Protein AF-A0A087TFI2-F1 (afdb_monomer_lite)

Organism: Stegodyphus mimosarum (NCBI:txid407821)

Radius of gyration: 18.33 Å; chains: 1; bounding box: 44×26×56 Å

Foldseek 3Di:
DVVVLVVLVVVLVVLLVVLVVLLVQLVVQLPDPDDRDLVSLVVSLVVNVVSVVVSVVSVVVSCVVPPDPDPVVVVVVVVVVVSVVSSVVSNVVSVVVSVVVVCVVPVPPVPDD

Sequence (113 aa):
MEDLIAKLKLKRKVFRIAVSKILKKIETELNKDISINVNVLAENLDQLNEKSKVLKDLHTQIERDVKLETKEFELEITMVLEYDEKIQLWQFRGKKKLKELNKLENPDNENRN

pLDDT: mean 87.65, std 12.56, range [45.81, 98.0]

Secondary structure (DSSP, 8-state):
-HHHHHHHHHHHHHHHHHHHHHHHHHHHHHT-SS---HHHHHHHHHHHHHHHHHHHHHHHHHHHH----SHHHHHHHHHHHHHHHHHHHHHHHHHHHHHHHHHHH-GGGGS--

Structure (mmCIF, N/CA/C/O backbone):
data_AF-A0A087TFI2-F1
#
_entry.id   AF-A0A087TFI2-F1
#
loop_
_atom_site.group_PDB
_atom_site.id
_atom_site.type_symbol
_atom_site.label_atom_id
_atom_site.label_alt_id
_atom_site.label_comp_id
_atom_site.label_asym_id
_atom_site.label_entity_id
_atom_site.label_seq_id
_atom_site.pdbx_PDB_ins_code
_atom_site.Cartn_x
_atom_site.Cartn_y
_atom_site.Cartn_z
_atom_site.occupancy
_atom_site.B_iso_or_equiv
_atom_site.auth_seq_id
_atom_site.auth_comp_id
_atom_site.auth_asym_id
_atom_site.auth_atom_id
_atom_site.pdbx_PDB_model_num
ATOM 1 N N . MET A 1 1 ? -23.161 -0.036 16.872 1.00 61.19 1 MET A N 1
ATOM 2 C CA . MET A 1 1 ? -22.168 0.983 16.461 1.00 61.19 1 MET A CA 1
ATOM 3 C C . MET A 1 1 ? -20.746 0.472 16.693 1.00 61.19 1 MET A C 1
ATOM 5 O O . MET A 1 1 ? -19.974 0.449 15.746 1.00 61.19 1 MET A O 1
ATOM 9 N N . GLU A 1 2 ? -20.436 -0.056 17.881 1.00 69.38 2 GLU A N 1
ATOM 10 C CA . GLU A 1 2 ? -19.120 -0.648 18.204 1.00 69.38 2 GLU A CA 1
ATOM 11 C C . GLU A 1 2 ? -18.703 -1.818 17.292 1.00 69.38 2 GLU A C 1
ATOM 13 O O . GLU A 1 2 ? -17.574 -1.839 16.808 1.00 69.38 2 GLU A O 1
ATOM 18 N N . ASP A 1 3 ? -19.621 -2.737 16.961 1.00 83.38 3 ASP A N 1
ATOM 19 C CA . ASP A 1 3 ? -19.342 -3.871 16.055 1.00 83.38 3 ASP A CA 1
ATOM 20 C C . ASP A 1 3 ? -18.955 -3.421 14.627 1.00 83.38 3 ASP A C 1
ATOM 22 O O . ASP A 1 3 ? -18.088 -4.010 13.979 1.00 83.38 3 ASP A O 1
ATOM 26 N N . LEU A 1 4 ? -19.532 -2.316 14.140 1.00 85.88 4 LEU A N 1
ATOM 27 C CA . LEU A 1 4 ? -19.184 -1.752 12.832 1.00 85.88 4 LEU A CA 1
ATOM 28 C C . LEU A 1 4 ? -17.784 -1.127 12.851 1.00 85.88 4 LEU A C 1
ATOM 30 O O . LEU A 1 4 ? -16.982 -1.391 11.956 1.00 85.88 4 LEU A O 1
ATOM 34 N N . ILE A 1 5 ? -17.466 -0.351 13.890 1.00 85.06 5 ILE A N 1
ATOM 35 C CA . ILE A 1 5 ? -16.144 0.269 14.061 1.00 85.06 5 ILE A CA 1
ATOM 36 C C . ILE A 1 5 ? -15.063 -0.813 14.181 1.00 85.06 5 ILE A C 1
ATOM 38 O O . ILE A 1 5 ? -14.014 -0.709 13.543 1.00 85.06 5 ILE A O 1
ATOM 42 N N . ALA A 1 6 ? -15.321 -1.888 14.931 1.00 88.94 6 ALA A N 1
ATOM 43 C CA . ALA A 1 6 ? -14.404 -3.021 15.046 1.00 88.94 6 ALA A CA 1
ATOM 44 C C . ALA A 1 6 ? -14.139 -3.688 13.683 1.00 88.94 6 ALA A C 1
ATOM 46 O O . ALA A 1 6 ? -12.982 -3.932 13.323 1.00 88.94 6 ALA A O 1
ATOM 47 N N . LYS A 1 7 ? -15.186 -3.908 12.875 1.00 92.50 7 LYS A N 1
ATOM 48 C CA . LYS A 1 7 ? -15.066 -4.436 11.504 1.00 92.50 7 LYS A CA 1
ATOM 49 C C . LYS A 1 7 ? -14.272 -3.504 10.588 1.00 92.50 7 LYS A C 1
ATOM 51 O O . LYS A 1 7 ? -13.420 -3.977 9.834 1.00 92.50 7 LYS A O 1
ATOM 56 N N . LEU A 1 8 ? -14.495 -2.191 10.668 1.00 91.38 8 LEU A N 1
ATOM 57 C CA . LEU A 1 8 ? -13.741 -1.196 9.897 1.00 91.38 8 LEU A CA 1
ATOM 58 C C . LEU A 1 8 ? -12.258 -1.184 10.287 1.00 91.38 8 LEU A C 1
ATOM 60 O O . LEU A 1 8 ? -11.395 -1.258 9.409 1.00 91.38 8 LEU A O 1
ATOM 64 N N . LYS A 1 9 ? -11.948 -1.190 11.590 1.00 89.94 9 LYS A N 1
ATOM 65 C CA . LYS A 1 9 ? -10.570 -1.275 12.102 1.00 89.94 9 LYS A CA 1
ATOM 66 C C . LYS A 1 9 ? -9.874 -2.564 11.648 1.00 89.94 9 LYS A C 1
ATOM 68 O O . LYS A 1 9 ? -8.711 -2.518 11.236 1.00 89.94 9 LYS A O 1
ATOM 73 N N . LEU A 1 10 ? -10.581 -3.698 11.650 1.00 93.56 10 LEU A N 1
ATOM 74 C CA . LEU A 1 10 ? -10.061 -4.969 11.138 1.00 93.56 10 LEU A CA 1
ATOM 75 C C . LEU A 1 10 ? -9.783 -4.900 9.631 1.00 93.56 10 LEU A C 1
ATOM 77 O O . LEU A 1 10 ? -8.696 -5.273 9.186 1.00 93.56 10 LEU A O 1
ATOM 81 N N . LYS A 1 11 ? -10.727 -4.374 8.843 1.00 94.88 11 LYS A N 1
ATOM 82 C CA . LYS A 1 11 ? -10.560 -4.201 7.395 1.00 94.88 11 LYS A CA 1
ATOM 83 C C . LYS A 1 11 ? -9.363 -3.298 7.087 1.00 94.88 11 LYS A C 1
ATOM 85 O O . LYS A 1 11 ? -8.509 -3.681 6.289 1.00 94.88 11 LYS A O 1
ATOM 90 N N . ARG A 1 12 ? -9.226 -2.165 7.783 1.00 94.62 12 ARG A N 1
ATOM 91 C CA . ARG A 1 12 ? -8.053 -1.281 7.691 1.00 94.62 12 ARG A CA 1
ATOM 92 C C . ARG A 1 12 ? -6.753 -2.036 7.965 1.00 94.62 12 ARG A C 1
ATOM 94 O O . ARG A 1 12 ? -5.811 -1.915 7.187 1.00 94.62 12 ARG A O 1
ATOM 101 N N . LYS A 1 13 ? -6.696 -2.848 9.028 1.00 94.38 13 LYS A N 1
ATOM 102 C CA . LYS A 1 13 ? -5.512 -3.664 9.360 1.00 94.38 13 LYS A CA 1
ATOM 103 C C . LYS A 1 13 ? -5.129 -4.597 8.208 1.00 94.38 13 LYS A C 1
ATOM 105 O O . LYS A 1 13 ? -3.956 -4.660 7.842 1.00 94.38 13 LYS A O 1
ATOM 110 N N . VAL A 1 14 ? -6.103 -5.284 7.610 1.00 96.56 14 VAL A N 1
ATOM 111 C CA . VAL A 1 14 ? -5.874 -6.173 6.459 1.00 96.56 14 VAL A CA 1
ATOM 112 C C . VAL A 1 14 ? -5.324 -5.396 5.259 1.00 96.56 14 VAL A C 1
ATOM 114 O O . VAL A 1 14 ? -4.320 -5.809 4.673 1.00 96.56 14 VAL A O 1
ATOM 117 N N . PHE A 1 15 ? -5.914 -4.243 4.927 1.00 96.38 15 PHE A N 1
ATOM 118 C CA . PHE A 1 15 ? -5.433 -3.400 3.828 1.00 96.38 15 PHE A CA 1
ATOM 119 C C . PHE A 1 15 ? -4.030 -2.841 4.094 1.00 96.38 15 PHE A C 1
ATOM 121 O O . PHE A 1 15 ? -3.185 -2.911 3.206 1.00 96.38 15 PHE A O 1
ATOM 128 N N . ARG A 1 16 ? -3.724 -2.391 5.317 1.00 96.06 16 ARG A N 1
ATOM 129 C CA . ARG A 1 16 ? -2.378 -1.924 5.699 1.00 96.06 16 ARG A CA 1
ATOM 130 C C . ARG A 1 16 ? -1.319 -3.019 5.537 1.00 96.06 16 ARG A C 1
ATOM 132 O O . ARG A 1 16 ? -0.213 -2.750 5.068 1.00 96.06 16 ARG A O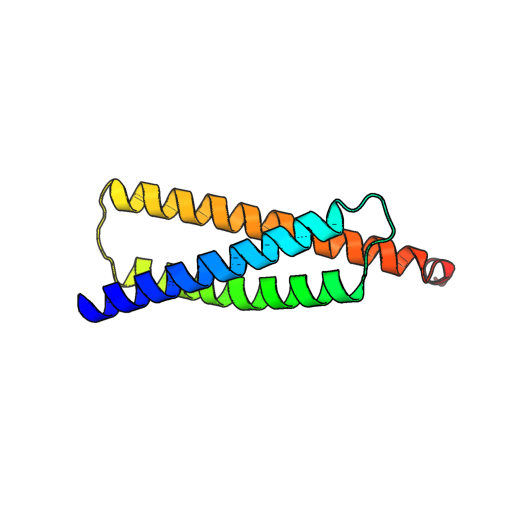 1
ATOM 139 N N . ILE A 1 17 ? -1.646 -4.270 5.869 1.00 96.94 17 ILE A N 1
ATOM 140 C CA . ILE A 1 17 ? -0.748 -5.414 5.637 1.00 96.94 17 ILE A CA 1
ATOM 141 C C . ILE A 1 17 ? -0.545 -5.642 4.135 1.00 96.94 17 ILE A C 1
ATOM 143 O O . ILE A 1 17 ? 0.589 -5.827 3.692 1.00 96.94 17 ILE A O 1
ATOM 147 N N . ALA A 1 18 ? -1.622 -5.622 3.346 1.00 97.56 18 ALA A N 1
ATOM 148 C CA . ALA A 1 18 ? -1.548 -5.821 1.901 1.00 97.56 18 ALA A CA 1
ATOM 149 C C . ALA A 1 18 ? -0.711 -4.729 1.213 1.00 97.56 18 ALA A C 1
ATOM 151 O O . ALA A 1 18 ? 0.203 -5.050 0.455 1.00 97.56 18 ALA A O 1
ATOM 152 N N . VAL A 1 19 ? -0.959 -3.458 1.539 1.00 97.94 19 VAL A N 1
ATOM 153 C CA . VAL A 1 19 ? -0.180 -2.311 1.051 1.00 97.94 19 VAL A CA 1
ATOM 154 C C . VAL A 1 19 ? 1.288 -2.445 1.456 1.00 97.94 19 VAL A C 1
ATOM 156 O O . VAL A 1 19 ? 2.165 -2.322 0.608 1.00 97.94 19 VAL A O 1
ATOM 159 N N . SER A 1 20 ? 1.580 -2.808 2.709 1.00 97.38 20 SER A N 1
ATOM 160 C CA . SER A 1 20 ? 2.963 -3.005 3.173 1.00 97.38 20 SER A CA 1
ATOM 161 C C . SER A 1 20 ? 3.699 -4.097 2.394 1.00 97.38 20 SER A C 1
ATOM 163 O O . SER A 1 20 ? 4.890 -3.959 2.124 1.00 97.38 20 SER A O 1
ATOM 165 N N . LYS A 1 21 ? 3.011 -5.183 2.017 1.00 98.00 21 LYS A N 1
ATOM 166 C CA . LYS A 1 21 ? 3.597 -6.236 1.173 1.00 98.00 21 LYS A CA 1
ATOM 167 C C . LYS A 1 21 ? 3.921 -5.716 -0.227 1.00 98.00 21 LYS A C 1
ATOM 169 O O . LYS A 1 21 ? 4.984 -6.038 -0.744 1.00 98.00 21 LYS A O 1
ATOM 174 N N . ILE A 1 22 ? 3.041 -4.911 -0.821 1.00 98.00 22 ILE A N 1
ATOM 175 C CA . ILE A 1 22 ? 3.276 -4.312 -2.142 1.00 98.00 22 ILE A CA 1
ATOM 176 C C . ILE A 1 22 ? 4.435 -3.313 -2.087 1.00 98.00 22 ILE A C 1
ATOM 178 O O . ILE A 1 22 ? 5.318 -3.371 -2.936 1.00 98.00 22 ILE A O 1
ATOM 182 N N . LEU A 1 23 ? 4.495 -2.470 -1.051 1.00 97.69 23 LEU A N 1
ATOM 183 C CA . LEU A 1 23 ? 5.619 -1.553 -0.838 1.00 97.69 23 LEU A CA 1
ATOM 184 C C . LEU A 1 23 ? 6.951 -2.303 -0.787 1.00 97.69 23 LEU A C 1
ATOM 186 O O . LEU A 1 23 ? 7.883 -1.914 -1.479 1.00 97.69 23 LEU A O 1
ATOM 190 N N . LYS A 1 24 ? 7.019 -3.420 -0.051 1.00 97.19 24 LYS A N 1
ATOM 191 C CA . LYS A 1 24 ? 8.221 -4.266 -0.008 1.00 97.19 24 LYS A CA 1
ATOM 192 C C . LYS A 1 24 ? 8.586 -4.849 -1.372 1.00 97.19 24 LYS A C 1
ATOM 194 O O . LYS A 1 24 ? 9.768 -4.931 -1.682 1.00 97.19 24 LYS A O 1
ATOM 199 N N . LYS A 1 25 ? 7.602 -5.261 -2.180 1.00 97.06 25 LYS A N 1
ATOM 200 C CA . LYS A 1 25 ? 7.849 -5.753 -3.546 1.00 97.06 25 LYS A CA 1
ATOM 201 C C . LYS A 1 25 ? 8.438 -4.658 -4.434 1.00 97.06 25 LYS A C 1
ATOM 203 O O . LYS A 1 25 ? 9.423 -4.918 -5.107 1.00 97.06 25 LYS A O 1
ATOM 208 N N . ILE A 1 26 ? 7.877 -3.448 -4.390 1.00 96.94 26 ILE A N 1
ATOM 209 C CA . ILE A 1 26 ? 8.385 -2.291 -5.145 1.00 96.94 26 ILE A CA 1
ATOM 210 C C . ILE A 1 26 ? 9.795 -1.926 -4.683 1.00 96.94 26 ILE A C 1
ATOM 212 O O . ILE A 1 26 ? 10.680 -1.758 -5.509 1.00 96.94 26 ILE A O 1
ATOM 216 N N . GLU A 1 27 ? 10.014 -1.838 -3.373 1.00 95.69 27 GLU A N 1
ATOM 217 C CA . GLU A 1 27 ? 11.328 -1.568 -2.786 1.00 95.69 27 GLU A CA 1
ATOM 218 C C . GLU A 1 27 ? 12.359 -2.618 -3.207 1.00 95.69 27 GLU A C 1
ATOM 220 O O . GLU A 1 27 ? 13.450 -2.271 -3.644 1.00 95.69 27 GLU A O 1
ATOM 225 N N . THR A 1 28 ? 11.989 -3.899 -3.148 1.00 94.81 28 THR A N 1
ATOM 226 C CA . THR A 1 28 ? 12.858 -5.003 -3.568 1.00 94.81 28 THR A CA 1
ATOM 227 C C . THR A 1 28 ? 13.169 -4.921 -5.056 1.00 94.81 28 THR A C 1
ATOM 229 O O . THR A 1 28 ? 14.322 -5.084 -5.424 1.00 94.81 28 THR A O 1
ATOM 232 N N . GLU A 1 29 ? 12.174 -4.656 -5.908 1.00 94.50 29 GLU A N 1
ATOM 233 C CA . GLU A 1 29 ? 12.370 -4.513 -7.353 1.00 94.50 29 GLU A CA 1
ATOM 234 C C . GLU A 1 29 ? 13.295 -3.337 -7.683 1.00 94.50 29 GLU A C 1
ATOM 236 O O . GLU A 1 29 ? 14.217 -3.492 -8.474 1.00 94.50 29 GLU A O 1
ATOM 241 N N . LEU A 1 30 ? 13.088 -2.182 -7.044 1.00 93.31 30 LEU A N 1
ATOM 242 C CA . LEU A 1 30 ? 13.878 -0.971 -7.279 1.00 93.31 30 LEU A CA 1
ATOM 243 C C . LEU A 1 30 ? 15.313 -1.057 -6.746 1.00 93.31 30 LEU A C 1
ATOM 245 O O . LEU A 1 30 ? 16.173 -0.346 -7.257 1.00 93.31 30 LEU A O 1
ATOM 249 N N . ASN A 1 31 ? 15.564 -1.902 -5.745 1.00 91.31 31 ASN A N 1
ATOM 250 C CA . ASN A 1 31 ? 16.889 -2.116 -5.164 1.00 91.31 31 ASN A CA 1
ATOM 251 C C . ASN A 1 31 ? 17.645 -3.292 -5.803 1.00 91.31 31 ASN A C 1
ATOM 253 O O . ASN A 1 31 ? 18.688 -3.687 -5.290 1.00 91.31 31 ASN A O 1
ATOM 257 N N . LYS A 1 32 ? 17.131 -3.898 -6.882 1.00 88.94 32 LYS A N 1
ATOM 258 C CA . LYS A 1 32 ? 17.893 -4.920 -7.606 1.00 88.94 32 LYS A CA 1
ATOM 259 C C . LYS A 1 32 ? 19.108 -4.276 -8.272 1.00 88.94 32 LYS A C 1
ATOM 261 O O . LYS A 1 32 ? 18.963 -3.317 -9.022 1.00 88.94 32 LYS A O 1
ATOM 266 N N . ASP A 1 33 ? 20.278 -4.876 -8.063 1.00 74.38 33 ASP A N 1
ATOM 267 C CA . ASP A 1 33 ? 21.525 -4.507 -8.757 1.00 74.38 33 ASP A CA 1
ATOM 268 C C . ASP A 1 33 ? 21.509 -4.891 -10.254 1.00 74.38 33 ASP A C 1
ATOM 270 O O . ASP A 1 33 ? 22.352 -4.457 -11.036 1.00 74.38 33 ASP A O 1
ATOM 274 N N . ILE A 1 34 ? 20.549 -5.731 -10.656 1.00 81.25 34 ILE A N 1
ATOM 275 C CA . ILE A 1 34 ? 20.329 -6.224 -12.025 1.00 81.25 34 ILE A CA 1
ATOM 276 C C . ILE A 1 34 ? 19.243 -5.367 -12.715 1.00 81.25 34 ILE A C 1
ATOM 278 O O . ILE A 1 34 ? 18.636 -4.486 -12.111 1.00 81.25 34 ILE A O 1
ATOM 282 N N . SER A 1 35 ? 18.959 -5.643 -13.992 1.00 83.75 35 SER A N 1
ATOM 283 C CA . SER A 1 35 ? 17.815 -5.097 -14.730 1.00 83.75 35 SER A CA 1
ATOM 284 C C . SER A 1 35 ? 16.487 -5.255 -13.974 1.00 83.75 35 SER A C 1
ATOM 286 O O . SER A 1 35 ? 16.112 -6.350 -13.543 1.00 83.75 35 SER A O 1
ATOM 288 N N . ILE A 1 36 ? 15.772 -4.140 -13.849 1.00 90.44 36 ILE A N 1
ATOM 289 C CA . ILE A 1 36 ? 14.436 -4.047 -13.259 1.00 90.44 36 ILE A CA 1
ATOM 290 C C . ILE A 1 36 ? 13.408 -4.628 -14.224 1.00 90.44 36 ILE A C 1
ATOM 292 O O . ILE A 1 36 ? 13.380 -4.282 -15.405 1.00 90.44 36 ILE A O 1
ATOM 296 N N . ASN A 1 37 ? 12.499 -5.454 -13.710 1.00 92.00 37 ASN A N 1
ATOM 297 C CA . ASN A 1 37 ? 11.370 -5.922 -14.499 1.00 92.00 37 ASN A CA 1
ATOM 298 C C . ASN A 1 37 ? 10.273 -4.842 -14.543 1.00 92.00 37 ASN A C 1
ATOM 300 O O . ASN A 1 37 ? 9.535 -4.645 -13.574 1.00 92.00 37 ASN A O 1
ATOM 304 N N . VAL A 1 38 ? 10.170 -4.156 -15.686 1.00 91.94 38 VAL A N 1
ATOM 305 C CA . VAL A 1 38 ? 9.213 -3.063 -15.944 1.00 91.94 38 VAL A CA 1
ATOM 306 C C . VAL A 1 38 ? 7.769 -3.492 -15.677 1.00 91.94 38 VAL A C 1
ATOM 308 O O . VAL A 1 38 ? 7.047 -2.779 -14.981 1.00 91.94 38 VAL A O 1
ATOM 311 N N . ASN A 1 39 ? 7.365 -4.670 -16.159 1.00 92.88 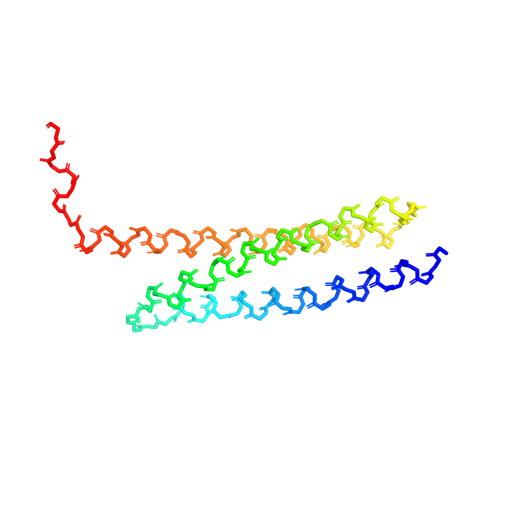39 ASN A N 1
ATOM 312 C CA . ASN A 1 39 ? 5.996 -5.170 -16.005 1.00 92.88 39 ASN A CA 1
ATOM 313 C C . ASN A 1 39 ? 5.667 -5.439 -14.534 1.00 92.88 39 ASN A C 1
ATOM 315 O O . ASN A 1 39 ? 4.645 -4.983 -14.031 1.00 92.88 39 ASN A O 1
ATOM 319 N N . VAL A 1 40 ? 6.577 -6.095 -13.808 1.00 94.56 40 VAL A N 1
ATOM 320 C CA . VAL A 1 40 ? 6.397 -6.368 -12.373 1.00 94.56 40 VAL A CA 1
ATOM 321 C C . VAL A 1 40 ? 6.334 -5.068 -11.570 1.00 94.56 40 VAL A C 1
ATOM 323 O O . VAL A 1 40 ? 5.527 -4.947 -10.645 1.00 94.56 40 VAL A O 1
ATOM 326 N N . LEU A 1 41 ? 7.164 -4.075 -11.900 1.00 95.75 41 LEU A N 1
ATOM 327 C CA . LEU A 1 41 ? 7.122 -2.773 -11.239 1.00 95.75 41 LEU A CA 1
ATOM 328 C C . LEU A 1 41 ? 5.798 -2.040 -11.520 1.00 95.75 41 LEU A C 1
ATOM 330 O O . LEU A 1 41 ? 5.195 -1.515 -10.582 1.00 95.75 41 LEU A O 1
ATOM 334 N N . ALA A 1 42 ? 5.333 -2.033 -12.773 1.00 96.12 42 ALA A N 1
ATOM 335 C CA . ALA A 1 42 ? 4.067 -1.422 -13.178 1.00 96.12 42 ALA A CA 1
ATOM 336 C C . ALA A 1 42 ? 2.860 -2.073 -12.486 1.00 96.12 42 ALA A C 1
ATOM 338 O O . ALA A 1 42 ? 2.097 -1.377 -11.817 1.00 96.12 42 ALA A O 1
ATOM 339 N N . GLU A 1 43 ? 2.746 -3.402 -12.524 1.00 97.12 43 GLU A N 1
ATOM 340 C CA . GLU A 1 43 ? 1.655 -4.135 -11.870 1.00 97.12 43 GLU A CA 1
ATOM 341 C C . GLU A 1 43 ? 1.608 -3.879 -10.358 1.00 97.12 43 GLU A C 1
ATOM 343 O O . GLU A 1 43 ? 0.538 -3.680 -9.776 1.00 97.12 43 GLU A O 1
ATOM 348 N N . ASN A 1 44 ? 2.769 -3.861 -9.692 1.00 97.81 44 ASN A N 1
ATOM 349 C CA . ASN A 1 44 ? 2.821 -3.566 -8.263 1.00 97.81 44 ASN A CA 1
ATOM 350 C C . ASN A 1 44 ? 2.434 -2.108 -7.965 1.00 97.81 44 ASN A C 1
ATOM 352 O O . ASN A 1 44 ? 1.809 -1.855 -6.935 1.00 97.81 44 ASN A O 1
ATOM 356 N N . LEU A 1 45 ? 2.773 -1.151 -8.836 1.00 97.50 45 LEU A N 1
ATOM 357 C CA . LEU A 1 45 ? 2.357 0.246 -8.683 1.00 97.50 45 LEU A CA 1
ATOM 358 C C . LEU A 1 45 ? 0.848 0.422 -8.855 1.00 97.50 45 LEU A C 1
ATOM 360 O O . LEU A 1 45 ? 0.244 1.159 -8.075 1.00 97.50 45 LEU A O 1
ATOM 364 N N . ASP A 1 46 ? 0.234 -0.268 -9.811 1.00 97.44 46 ASP A N 1
ATOM 365 C CA . ASP A 1 46 ? -1.216 -0.225 -10.011 1.00 97.44 46 ASP A CA 1
ATOM 366 C C . ASP A 1 46 ? -1.951 -0.813 -8.806 1.00 97.44 46 ASP A C 1
ATOM 368 O O . ASP A 1 46 ? -2.810 -0.152 -8.213 1.00 97.44 46 ASP A O 1
ATOM 372 N N . GLN A 1 47 ? -1.512 -1.981 -8.327 1.00 97.62 47 GLN A N 1
ATOM 373 C CA . GLN A 1 47 ? -2.044 -2.569 -7.096 1.00 97.62 47 GLN A CA 1
ATOM 374 C C . GLN A 1 47 ? -1.838 -1.658 -5.879 1.00 97.62 47 GLN A C 1
ATOM 376 O O . GLN A 1 47 ? -2.708 -1.597 -5.003 1.00 97.62 47 GLN A O 1
ATOM 381 N N . LEU A 1 48 ? -0.698 -0.959 -5.795 1.00 97.56 48 LEU A N 1
ATOM 382 C CA . LEU A 1 48 ? -0.440 -0.003 -4.721 1.00 97.56 48 LEU A CA 1
ATOM 383 C C . LEU A 1 48 ? -1.449 1.146 -4.771 1.00 97.56 48 LEU A C 1
ATOM 385 O O . LEU A 1 48 ? -2.029 1.454 -3.735 1.00 97.56 48 LEU A O 1
ATOM 389 N N . ASN A 1 49 ? -1.683 1.735 -5.948 1.00 96.25 49 ASN A N 1
ATOM 390 C CA . ASN A 1 49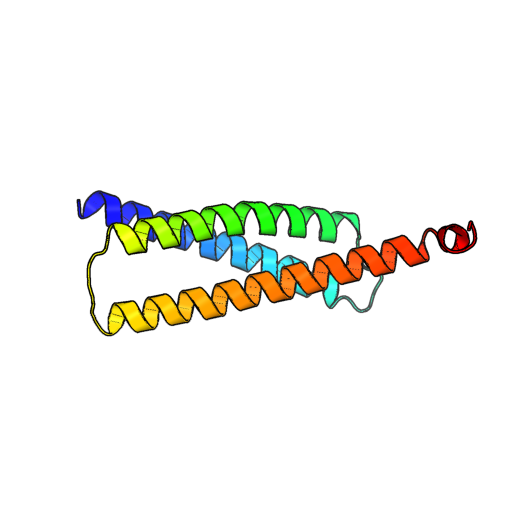 ? -2.619 2.848 -6.139 1.00 96.25 49 ASN A CA 1
ATOM 391 C C . ASN A 1 49 ? -4.056 2.460 -5.754 1.00 96.25 49 ASN A C 1
ATOM 393 O O . ASN A 1 49 ? -4.728 3.196 -5.027 1.00 96.25 49 ASN A O 1
ATOM 397 N N . GLU A 1 50 ? -4.525 1.293 -6.202 1.00 96.88 50 GLU A N 1
ATOM 398 C CA . GLU A 1 50 ? -5.870 0.808 -5.884 1.00 96.88 50 GLU A CA 1
ATOM 399 C C . GLU A 1 50 ? -6.043 0.564 -4.383 1.00 96.88 50 GLU A C 1
ATOM 401 O O . GLU A 1 50 ? -6.989 1.054 -3.759 1.00 96.88 50 GLU A O 1
ATOM 406 N N . LYS A 1 51 ? -5.110 -0.174 -3.769 1.00 95.81 51 LYS A N 1
ATOM 407 C CA . LYS A 1 51 ? -5.225 -0.535 -2.352 1.00 95.81 51 LYS A CA 1
ATOM 408 C C . LYS A 1 51 ? -4.977 0.650 -1.427 1.00 95.81 51 LYS A C 1
ATOM 410 O O . LYS A 1 51 ? -5.616 0.707 -0.377 1.00 95.81 51 LYS A O 1
ATOM 415 N N . SER A 1 52 ? -4.111 1.599 -1.797 1.00 95.38 52 SER A N 1
ATOM 416 C CA . SER A 1 52 ? -3.910 2.826 -1.019 1.00 95.38 52 SER A CA 1
ATOM 417 C C . SER A 1 52 ? -5.146 3.718 -1.043 1.00 95.38 52 SER A C 1
ATOM 419 O O . SER A 1 52 ? -5.474 4.314 -0.023 1.00 95.38 52 SER A O 1
ATOM 421 N N . LYS A 1 53 ? -5.875 3.773 -2.169 1.00 96.19 53 LYS A N 1
ATOM 422 C CA . LYS A 1 53 ? -7.145 4.508 -2.250 1.00 96.19 53 LYS A CA 1
ATOM 423 C C . LYS A 1 53 ? -8.180 3.927 -1.287 1.00 96.19 53 LYS A C 1
ATOM 425 O O . LYS A 1 53 ? -8.724 4.658 -0.469 1.00 96.19 53 LYS A O 1
ATOM 430 N N . VAL A 1 54 ? -8.372 2.606 -1.312 1.00 95.75 54 VAL A N 1
ATOM 431 C CA . VAL A 1 54 ? -9.299 1.936 -0.383 1.00 95.75 54 VAL A CA 1
ATOM 432 C C . VAL A 1 54 ? -8.868 2.123 1.075 1.00 95.75 54 VAL A C 1
ATOM 434 O O . VAL A 1 54 ? -9.713 2.316 1.946 1.00 95.75 54 VAL A O 1
ATOM 437 N N . LEU A 1 55 ? -7.563 2.077 1.362 1.00 95.50 55 LEU A N 1
ATOM 438 C CA . LEU A 1 55 ? -7.047 2.308 2.711 1.00 95.50 55 LEU A CA 1
ATOM 439 C C . LEU A 1 55 ? -7.327 3.740 3.195 1.00 95.50 55 LEU A C 1
ATOM 441 O O . LEU A 1 55 ? -7.763 3.910 4.331 1.00 95.50 55 LEU A O 1
ATOM 445 N N . LYS A 1 56 ? -7.149 4.741 2.325 1.00 93.94 56 LYS A N 1
ATOM 446 C CA . LYS A 1 56 ? -7.479 6.141 2.613 1.00 93.94 56 LYS A CA 1
ATOM 447 C C . LYS A 1 56 ? -8.971 6.326 2.894 1.00 93.94 56 LYS A C 1
ATOM 449 O O . LYS A 1 56 ? -9.325 6.946 3.891 1.00 93.94 56 LYS A O 1
ATOM 454 N N . ASP A 1 57 ? -9.836 5.722 2.081 1.00 94.31 57 ASP A N 1
ATOM 455 C CA . ASP A 1 57 ? -11.288 5.779 2.288 1.00 94.31 57 ASP A CA 1
ATOM 456 C C . ASP A 1 57 ? -11.687 5.169 3.647 1.00 94.31 57 ASP A C 1
ATOM 458 O O . ASP A 1 57 ? -12.553 5.703 4.344 1.00 94.31 57 ASP A O 1
ATOM 462 N N . LEU A 1 58 ? -11.019 4.082 4.063 1.00 93.19 58 LEU A N 1
ATOM 463 C CA . LEU A 1 58 ? -11.206 3.477 5.386 1.00 93.19 58 LEU A CA 1
ATOM 464 C C . LEU A 1 58 ? -10.714 4.379 6.521 1.00 93.19 58 LEU A C 1
ATOM 466 O O . LEU A 1 58 ? -11.383 4.432 7.551 1.00 93.19 58 LEU A O 1
ATOM 470 N N . HIS A 1 59 ? -9.582 5.074 6.360 1.00 91.06 59 HIS A N 1
ATOM 471 C CA . HIS A 1 59 ? -9.111 6.054 7.345 1.00 91.06 59 HIS A CA 1
ATOM 472 C C . HIS A 1 59 ? -10.147 7.158 7.542 1.00 91.06 59 HIS A C 1
ATOM 474 O O . HIS A 1 59 ? -10.626 7.335 8.657 1.00 91.06 59 HIS A O 1
ATOM 480 N N . THR A 1 60 ? -10.608 7.784 6.457 1.00 90.25 60 THR A N 1
ATOM 481 C CA . THR A 1 60 ? -11.629 8.837 6.527 1.00 90.25 60 THR A CA 1
ATOM 482 C C . THR A 1 60 ? -12.951 8.331 7.109 1.00 90.25 60 THR A C 1
ATOM 484 O O . THR A 1 60 ? -13.626 9.051 7.841 1.00 90.25 60 THR A O 1
ATOM 487 N N . GLN A 1 61 ? -13.361 7.095 6.805 1.00 90.75 61 GLN A N 1
ATOM 488 C CA . GLN A 1 61 ? -14.563 6.519 7.409 1.00 90.75 61 GLN A CA 1
ATOM 489 C C . GLN A 1 61 ? -14.402 6.323 8.922 1.00 90.75 61 GLN A C 1
ATOM 491 O O . GLN A 1 61 ? -15.288 6.708 9.677 1.00 90.75 61 GLN A O 1
ATOM 496 N N . ILE A 1 62 ? -13.271 5.769 9.365 1.00 88.12 62 ILE A N 1
ATOM 497 C CA . ILE A 1 62 ? -12.997 5.548 10.788 1.00 88.12 62 ILE A CA 1
ATOM 498 C C . ILE A 1 62 ? -12.895 6.879 11.535 1.00 88.12 62 ILE A C 1
ATOM 500 O O . ILE A 1 62 ? -13.489 6.994 12.596 1.00 88.12 62 ILE A O 1
ATOM 504 N N . GLU A 1 63 ? -12.210 7.882 10.986 1.00 85.94 63 GLU A N 1
ATOM 505 C CA . GLU A 1 63 ? -12.112 9.223 11.582 1.00 85.94 63 GLU A CA 1
ATOM 506 C C . GLU A 1 63 ? -13.487 9.880 11.759 1.00 85.94 63 GLU A C 1
ATOM 508 O O . GLU A 1 63 ? -13.753 10.489 12.791 1.00 85.94 63 GLU A O 1
ATOM 513 N N . ARG A 1 64 ? -14.397 9.728 10.785 1.00 85.88 64 ARG A N 1
ATOM 514 C CA . ARG A 1 64 ? -15.771 10.250 10.900 1.00 85.88 64 ARG A CA 1
ATOM 515 C C . ARG A 1 64 ? -16.599 9.521 11.958 1.00 85.88 64 ARG A C 1
ATOM 517 O O . ARG A 1 64 ? -17.380 10.162 12.663 1.00 85.88 64 ARG A O 1
ATOM 524 N N . ASP A 1 65 ? -16.463 8.199 12.030 1.00 82.50 65 ASP A N 1
ATOM 525 C CA . ASP A 1 65 ? -17.294 7.344 12.884 1.00 82.50 65 ASP A CA 1
ATOM 526 C C . ASP A 1 65 ? -16.775 7.298 14.334 1.00 82.50 65 ASP A C 1
ATOM 528 O O . ASP A 1 65 ? -17.554 7.155 15.278 1.00 82.50 65 ASP A O 1
ATOM 532 N N . VAL A 1 66 ? -15.462 7.444 14.527 1.00 76.81 66 VAL A N 1
ATOM 533 C CA . VAL A 1 66 ? -14.786 7.483 15.827 1.00 76.81 66 VAL A CA 1
ATOM 534 C C . VAL A 1 66 ? -14.602 8.945 16.232 1.00 76.81 66 VAL A C 1
ATOM 536 O O . VAL A 1 66 ? -13.531 9.523 16.099 1.00 76.81 66 VAL A O 1
ATOM 539 N N . LYS A 1 67 ? -15.670 9.561 16.744 1.00 66.44 67 LYS A N 1
ATOM 540 C CA . LYS A 1 67 ? -15.625 10.906 17.342 1.00 66.44 67 LYS A CA 1
ATOM 541 C C . LYS A 1 67 ? -14.956 10.876 18.722 1.00 66.44 67 LYS A C 1
ATOM 543 O O . LYS A 1 67 ? -15.636 11.022 19.735 1.00 66.44 67 LYS A O 1
ATOM 548 N N . LEU A 1 68 ? -13.652 10.626 18.787 1.00 62.75 68 LEU A N 1
ATOM 549 C CA . LEU A 1 68 ? -12.906 10.597 20.047 1.00 62.75 68 LEU A CA 1
ATOM 550 C C . LEU A 1 68 ? -11.675 11.495 19.940 1.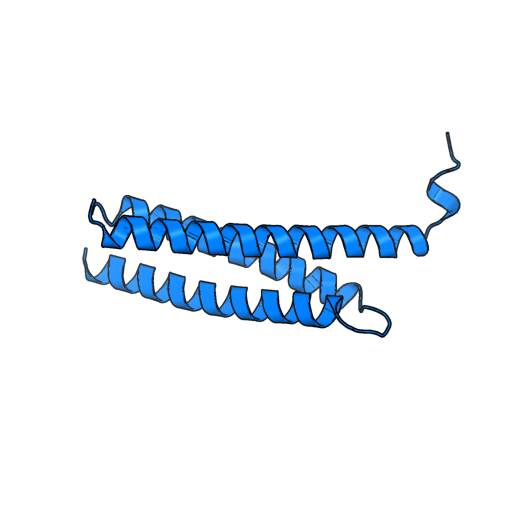00 62.75 68 LEU A C 1
ATOM 552 O O . LEU A 1 68 ? -10.628 11.076 19.462 1.00 62.75 68 LEU A O 1
ATOM 556 N N . GLU A 1 69 ? -11.803 12.734 20.413 1.00 61.19 69 GLU A N 1
ATOM 557 C CA . GLU A 1 69 ? -10.673 13.642 20.625 1.00 61.19 69 GLU A CA 1
ATOM 558 C C . GLU A 1 69 ? -9.900 13.190 21.872 1.00 61.19 69 GLU A C 1
ATOM 560 O O . GLU A 1 69 ? -10.127 13.651 22.990 1.00 61.19 69 GLU A O 1
ATOM 565 N N . THR A 1 70 ? -9.016 12.208 21.697 1.00 74.12 70 THR A N 1
ATOM 566 C CA . THR A 1 70 ? -8.092 11.745 22.738 1.00 74.12 70 THR A CA 1
ATOM 567 C C . THR A 1 70 ? -6.661 11.759 22.209 1.00 74.12 70 THR A C 1
ATOM 569 O O . THR A 1 70 ? -6.427 11.675 21.005 1.00 74.12 70 THR A O 1
ATOM 572 N N . LYS A 1 71 ? -5.671 11.793 23.110 1.00 77.44 71 LYS A N 1
ATOM 573 C CA . LYS A 1 71 ? -4.246 11.675 22.738 1.00 77.44 71 LYS A CA 1
ATOM 574 C C . LYS A 1 71 ? -3.936 10.406 21.927 1.00 77.44 71 LYS A C 1
ATOM 576 O O . LYS A 1 71 ? -2.998 10.386 21.139 1.00 77.44 71 LYS A O 1
ATOM 581 N N . GLU A 1 72 ? -4.715 9.340 22.118 1.00 77.44 72 GLU A N 1
ATOM 582 C CA . GLU A 1 72 ? -4.588 8.101 21.342 1.00 77.44 72 GLU A CA 1
ATOM 583 C C . GLU A 1 72 ? -4.966 8.313 19.868 1.00 77.44 72 GLU A C 1
ATOM 585 O O . GLU A 1 72 ? -4.305 7.780 18.978 1.00 77.44 72 GLU A O 1
ATOM 590 N N . PHE A 1 73 ? -5.969 9.154 19.604 1.00 78.50 73 PHE A N 1
ATOM 591 C CA . PHE A 1 73 ? -6.399 9.501 18.253 1.00 78.50 73 PHE A CA 1
ATOM 592 C C . PHE A 1 73 ? -5.374 10.379 17.517 1.00 78.50 73 PHE A C 1
ATOM 594 O O . PHE A 1 73 ? -5.098 10.142 16.345 1.00 78.50 73 PHE A O 1
ATOM 601 N N . GLU A 1 74 ? -4.730 11.329 18.204 1.00 81.81 74 GLU A N 1
ATOM 602 C CA . GLU A 1 74 ? -3.643 12.143 17.627 1.00 81.81 74 GLU A CA 1
ATOM 603 C C . GLU A 1 74 ? -2.443 11.285 17.188 1.00 81.81 74 GLU A C 1
ATOM 605 O O . GLU A 1 74 ? -1.893 11.465 16.094 1.00 81.81 74 GLU A O 1
ATOM 610 N N . LEU A 1 75 ? -2.057 10.308 18.018 1.00 85.31 75 LEU A N 1
ATOM 611 C CA . LEU A 1 75 ? -1.013 9.337 17.678 1.00 85.31 75 LEU A CA 1
ATOM 612 C C . LEU A 1 75 ? -1.425 8.476 16.481 1.00 85.31 75 LEU A C 1
ATOM 614 O O . LEU A 1 75 ? -0.608 8.198 15.602 1.00 85.31 75 LEU A O 1
ATOM 618 N N . GLU A 1 76 ? -2.689 8.057 16.432 1.00 84.31 76 GLU A N 1
ATOM 619 C CA . GLU A 1 76 ? -3.231 7.270 15.329 1.00 84.31 76 GLU A CA 1
ATOM 620 C C . GLU A 1 76 ? -3.213 8.047 14.005 1.00 84.31 76 GLU A C 1
ATOM 622 O O . GLU A 1 76 ? -2.748 7.501 13.002 1.00 84.31 76 GLU A O 1
ATOM 627 N N . ILE A 1 77 ? -3.623 9.320 14.005 1.00 85.06 77 ILE A N 1
ATOM 628 C CA . ILE A 1 77 ? -3.534 10.213 12.839 1.00 85.06 77 ILE A CA 1
ATOM 629 C C . ILE A 1 77 ? -2.081 10.368 12.390 1.00 85.06 77 ILE A C 1
ATOM 631 O O . ILE A 1 77 ? -1.785 10.203 11.208 1.00 85.06 77 ILE A O 1
ATOM 635 N N . THR A 1 78 ? -1.161 10.628 13.322 1.00 88.69 78 THR A N 1
ATOM 636 C CA . THR A 1 78 ? 0.269 10.777 13.003 1.00 88.69 78 THR A CA 1
ATOM 637 C C . THR A 1 78 ? 0.806 9.523 12.307 1.00 88.69 78 THR A C 1
ATOM 639 O O . THR A 1 78 ? 1.392 9.609 11.230 1.00 88.69 78 THR A O 1
ATOM 642 N N . MET A 1 79 ? 0.508 8.336 12.847 1.00 89.94 79 MET A N 1
ATOM 643 C CA . MET A 1 79 ? 0.902 7.061 12.236 1.00 89.94 79 MET A CA 1
ATOM 644 C C . MET A 1 79 ? 0.272 6.822 10.856 1.00 89.94 79 MET A C 1
ATOM 646 O O . MET A 1 79 ? 0.848 6.097 10.037 1.00 89.94 79 MET A O 1
ATOM 650 N N . VAL A 1 80 ? -0.930 7.348 10.607 1.00 90.31 80 VAL A N 1
ATOM 651 C CA . VAL A 1 80 ? -1.582 7.291 9.292 1.00 90.31 80 VAL A CA 1
ATOM 652 C C . VAL A 1 80 ? -0.857 8.199 8.303 1.00 90.31 80 VAL A C 1
ATOM 654 O O . VAL A 1 80 ? -0.521 7.735 7.215 1.00 90.31 80 VAL A O 1
ATOM 657 N N . LEU A 1 81 ? -0.553 9.438 8.694 1.00 91.94 81 LEU A N 1
ATOM 658 C CA . LEU A 1 81 ? 0.143 10.411 7.851 1.00 91.94 81 LEU A CA 1
ATOM 659 C C . LEU A 1 81 ? 1.536 9.920 7.446 1.00 91.94 81 LEU A C 1
ATOM 661 O O . LEU A 1 81 ? 1.835 9.867 6.256 1.00 91.94 81 LEU A O 1
ATOM 665 N N . GLU A 1 82 ? 2.346 9.455 8.400 1.00 94.06 82 GLU A N 1
ATOM 666 C CA . GLU A 1 82 ? 3.677 8.890 8.119 1.00 94.06 82 GLU A CA 1
ATOM 667 C C . GLU A 1 82 ? 3.606 7.698 7.148 1.00 94.06 82 GLU A C 1
ATOM 669 O O . GLU A 1 82 ? 4.469 7.491 6.287 1.00 94.06 82 GLU A O 1
ATOM 674 N N . TYR A 1 83 ? 2.563 6.873 7.276 1.00 94.56 83 TYR A N 1
ATOM 675 C CA . TYR A 1 83 ? 2.372 5.729 6.394 1.00 94.56 83 TYR A CA 1
ATOM 676 C C . TYR A 1 83 ? 1.931 6.152 4.987 1.00 94.56 83 TYR A C 1
ATOM 678 O O . TYR A 1 83 ? 2.413 5.582 4.004 1.00 94.56 83 TYR A O 1
ATOM 686 N N . ASP A 1 84 ? 1.066 7.159 4.879 1.00 94.88 84 ASP A N 1
ATOM 687 C CA . ASP A 1 84 ? 0.639 7.733 3.605 1.00 94.88 84 ASP A CA 1
ATOM 688 C C . ASP A 1 84 ? 1.809 8.418 2.883 1.00 94.88 84 ASP A C 1
ATOM 690 O O . ASP A 1 84 ? 1.988 8.209 1.681 1.00 94.88 84 ASP A O 1
ATOM 694 N N . GLU A 1 85 ? 2.672 9.140 3.600 1.00 96.06 85 GLU A N 1
ATOM 695 C CA . GLU A 1 85 ? 3.919 9.695 3.059 1.00 96.06 85 GLU A CA 1
ATOM 696 C C . GLU A 1 85 ? 4.829 8.592 2.507 1.00 96.06 85 GLU A C 1
ATOM 698 O O . GLU A 1 85 ? 5.345 8.694 1.389 1.00 96.06 85 GLU A O 1
ATOM 703 N N . LYS A 1 86 ? 4.975 7.479 3.241 1.00 96.12 86 LYS A N 1
ATOM 704 C CA . LYS A 1 86 ? 5.729 6.315 2.762 1.00 96.12 86 LYS A CA 1
ATOM 705 C C . LYS A 1 86 ? 5.127 5.733 1.481 1.00 96.12 86 LYS A C 1
ATOM 707 O O . LYS A 1 86 ? 5.876 5.387 0.565 1.00 96.12 86 LYS A O 1
ATOM 712 N N . ILE A 1 87 ? 3.801 5.611 1.393 1.00 97.12 87 ILE A N 1
ATOM 713 C CA . ILE A 1 87 ? 3.121 5.143 0.176 1.00 97.12 87 ILE A CA 1
ATOM 714 C C . ILE A 1 87 ? 3.428 6.078 -0.998 1.00 97.12 87 ILE A C 1
ATOM 716 O O . ILE A 1 87 ? 3.854 5.610 -2.057 1.00 97.12 87 ILE A O 1
ATOM 720 N N . GLN A 1 88 ? 3.255 7.386 -0.802 1.00 96.81 88 GLN A N 1
ATOM 721 C CA . GLN A 1 88 ? 3.482 8.400 -1.831 1.00 96.81 88 GLN A CA 1
ATOM 722 C C . GLN A 1 88 ? 4.929 8.393 -2.327 1.00 96.81 88 GLN A C 1
ATOM 724 O O . GLN A 1 88 ? 5.167 8.423 -3.536 1.00 96.81 88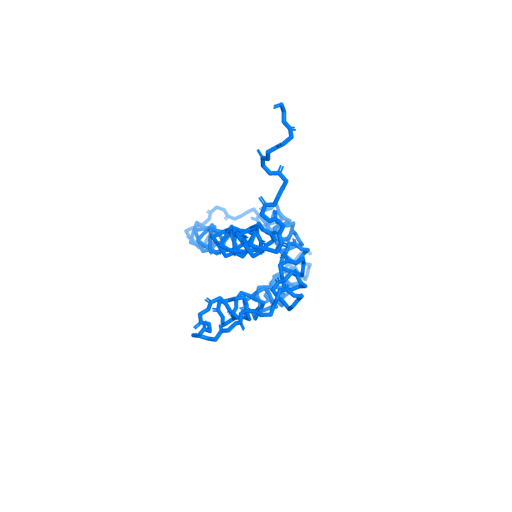 GLN A O 1
ATOM 729 N N . LEU A 1 89 ? 5.897 8.282 -1.414 1.00 97.12 89 LEU A N 1
ATOM 730 C CA . LEU A 1 89 ? 7.316 8.205 -1.750 1.00 97.12 89 LEU A CA 1
ATOM 731 C C . LEU A 1 89 ? 7.610 7.032 -2.693 1.00 97.12 89 LEU A C 1
ATOM 733 O O . LEU A 1 89 ? 8.284 7.202 -3.711 1.00 97.12 89 LEU A O 1
ATOM 737 N N . TRP A 1 90 ? 7.100 5.840 -2.382 1.00 96.81 90 TRP A N 1
ATOM 738 C CA . TRP A 1 90 ? 7.346 4.654 -3.203 1.00 96.81 90 TRP A CA 1
ATOM 739 C C . TRP A 1 90 ? 6.565 4.666 -4.519 1.00 96.81 90 TRP A C 1
ATOM 741 O O . TRP A 1 90 ? 7.111 4.249 -5.542 1.00 96.81 90 TRP A O 1
ATOM 751 N N . GLN A 1 91 ? 5.348 5.219 -4.539 1.00 96.56 91 GLN A N 1
ATOM 752 C CA . GLN A 1 91 ? 4.625 5.492 -5.786 1.00 96.56 91 GLN A CA 1
ATOM 753 C C . GLN A 1 91 ? 5.421 6.436 -6.690 1.00 96.56 91 GLN A C 1
ATOM 755 O O . GLN A 1 91 ? 5.558 6.176 -7.886 1.00 96.56 91 GLN A O 1
ATOM 760 N N . PHE A 1 92 ? 5.966 7.518 -6.128 1.00 96.81 92 PHE A N 1
ATOM 761 C CA . PHE A 1 92 ? 6.780 8.478 -6.864 1.00 96.81 92 PHE A CA 1
ATOM 762 C C . PHE A 1 92 ? 8.046 7.824 -7.422 1.00 96.81 92 PHE A C 1
ATOM 764 O O . PHE A 1 92 ? 8.305 7.924 -8.621 1.00 96.81 92 PHE A O 1
ATOM 771 N N . ARG A 1 93 ? 8.802 7.109 -6.580 1.00 96.69 93 ARG A N 1
ATOM 772 C CA . ARG A 1 93 ? 10.030 6.410 -6.989 1.00 96.69 93 ARG A CA 1
ATOM 773 C C . ARG A 1 93 ? 9.767 5.406 -8.107 1.00 96.69 93 ARG A C 1
ATOM 775 O O . ARG A 1 93 ? 10.456 5.445 -9.124 1.00 96.69 93 ARG A O 1
ATOM 782 N N . GLY A 1 94 ? 8.744 4.565 -7.960 1.00 96.00 94 GLY A N 1
ATOM 783 C CA . GLY A 1 94 ? 8.390 3.582 -8.979 1.00 96.00 94 GLY A CA 1
ATOM 784 C C . GLY A 1 94 ? 7.959 4.230 -10.298 1.00 96.00 94 GLY A C 1
ATOM 785 O O . GLY A 1 94 ? 8.479 3.875 -11.353 1.00 96.00 94 GLY A O 1
ATOM 786 N N . LYS A 1 95 ? 7.085 5.247 -10.254 1.00 95.69 95 LYS A N 1
ATOM 787 C CA . LYS A 1 95 ? 6.661 5.990 -11.457 1.00 95.69 95 LYS A CA 1
ATOM 788 C C . LYS A 1 95 ? 7.830 6.690 -12.147 1.00 95.69 95 LYS A C 1
ATOM 790 O O . LYS A 1 95 ? 7.904 6.683 -13.373 1.00 95.69 95 LYS A O 1
ATOM 795 N N . LYS A 1 96 ? 8.737 7.301 -11.379 1.00 95.31 96 LYS A N 1
ATOM 796 C CA . LYS A 1 96 ? 9.947 7.934 -11.917 1.00 95.31 96 LYS A CA 1
ATOM 797 C C . LYS A 1 96 ? 10.812 6.903 -12.641 1.00 95.31 96 LYS A C 1
ATOM 799 O O . LYS A 1 96 ? 11.194 7.145 -13.781 1.00 95.31 96 LYS A O 1
ATOM 804 N N . LYS A 1 97 ? 11.036 5.738 -12.028 1.00 93.94 97 LYS A N 1
ATOM 805 C CA . LYS A 1 97 ? 11.839 4.673 -12.631 1.00 93.94 97 LYS A CA 1
ATOM 806 C C . LYS A 1 97 ? 11.231 4.133 -13.925 1.00 93.94 97 LYS A C 1
ATOM 808 O O . LYS A 1 97 ? 11.950 3.988 -14.904 1.00 93.94 97 LYS A O 1
ATOM 813 N N . LEU A 1 98 ? 9.916 3.909 -13.966 1.00 93.31 98 LEU A N 1
ATOM 814 C CA . LEU A 1 98 ? 9.233 3.500 -15.200 1.00 93.31 98 LEU A CA 1
ATOM 815 C C . LEU A 1 98 ? 9.411 4.527 -16.325 1.00 93.31 98 LEU A C 1
ATOM 817 O O . LEU A 1 98 ? 9.677 4.154 -17.461 1.00 93.31 98 LEU A O 1
ATOM 821 N N . LYS A 1 99 ? 9.322 5.826 -16.013 1.00 92.38 99 LYS A N 1
ATOM 822 C CA . LYS A 1 99 ? 9.567 6.885 -17.004 1.00 92.38 99 LYS A CA 1
ATOM 823 C C . LYS A 1 99 ? 11.004 6.870 -17.527 1.00 92.38 99 LYS A C 1
ATOM 825 O O . LYS A 1 99 ? 11.200 7.063 -18.720 1.00 92.38 99 LYS A O 1
ATOM 830 N N . GLU A 1 100 ? 11.991 6.661 -16.657 1.00 91.25 100 GLU A N 1
ATOM 831 C CA . GLU A 1 100 ? 13.401 6.544 -17.058 1.00 91.25 100 GLU A CA 1
ATOM 832 C C . GLU A 1 100 ? 13.623 5.352 -17.996 1.00 91.25 100 GLU A C 1
ATOM 834 O O . GLU A 1 100 ? 14.261 5.508 -19.033 1.00 91.25 100 GLU A O 1
ATOM 839 N N . LEU A 1 101 ? 13.059 4.186 -17.665 1.00 88.31 101 LEU A N 1
ATOM 840 C CA . LEU A 1 101 ? 13.186 2.973 -18.478 1.00 88.31 101 LEU A CA 1
ATOM 841 C C . LEU A 1 101 ? 12.509 3.137 -19.848 1.00 88.31 101 LEU A C 1
ATOM 843 O O . LEU A 1 101 ? 13.127 2.855 -20.868 1.00 88.31 101 LEU A O 1
ATOM 847 N N . ASN A 1 102 ? 11.308 3.718 -19.892 1.00 85.06 102 ASN A N 1
ATOM 848 C CA . ASN A 1 102 ? 10.603 3.965 -21.154 1.00 85.06 102 ASN A CA 1
ATOM 849 C C . ASN A 1 102 ? 11.315 4.992 -22.055 1.00 85.06 102 ASN A C 1
ATOM 851 O O . ASN A 1 102 ? 11.218 4.903 -23.277 1.00 85.06 102 ASN A O 1
ATOM 855 N N . LYS A 1 103 ? 12.020 5.977 -21.473 1.00 82.50 103 LYS A N 1
ATOM 856 C CA . LYS A 1 103 ? 12.849 6.927 -22.238 1.00 82.50 103 LYS A CA 1
ATOM 857 C C . LYS A 1 103 ? 14.070 6.251 -22.860 1.00 82.50 103 LYS A C 1
ATOM 859 O O . LYS A 1 103 ? 14.429 6.582 -23.983 1.00 82.50 103 LYS A O 1
ATOM 864 N N . LEU A 1 104 ? 14.692 5.313 -22.146 1.00 69.31 104 LEU A N 1
ATOM 865 C CA . LEU A 1 104 ? 15.831 4.544 -22.657 1.00 69.31 104 LEU A CA 1
ATOM 866 C C . LEU A 1 104 ? 15.431 3.611 -23.810 1.00 69.31 104 LEU A C 1
ATOM 868 O O . LEU A 1 104 ? 16.236 3.391 -24.708 1.00 69.31 104 LEU A O 1
ATOM 872 N N . GLU A 1 105 ? 14.197 3.101 -23.813 1.00 65.31 105 GLU A N 1
ATOM 873 C CA . 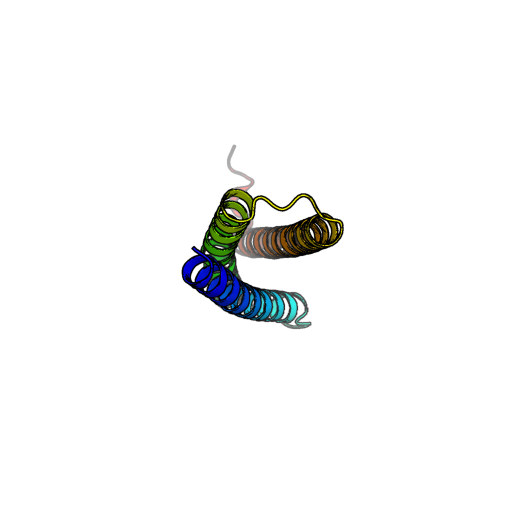GLU A 1 105 ? 13.671 2.268 -24.904 1.00 65.31 105 GLU A CA 1
ATOM 874 C C . GLU A 1 105 ? 13.251 3.072 -26.151 1.00 65.31 105 GLU A C 1
ATOM 876 O O . GLU A 1 105 ? 13.196 2.505 -27.238 1.00 65.31 105 GLU A O 1
ATOM 881 N N . ASN A 1 106 ? 12.986 4.382 -26.031 1.00 62.28 106 ASN A N 1
ATOM 882 C CA . ASN A 1 106 ? 12.591 5.256 -27.149 1.00 62.28 106 ASN A CA 1
ATOM 883 C C . ASN A 1 106 ? 13.353 6.601 -27.145 1.00 62.28 106 ASN A C 1
ATOM 885 O O . ASN A 1 106 ? 12.743 7.650 -26.906 1.00 62.28 106 ASN A O 1
ATOM 889 N N . PRO A 1 107 ? 14.669 6.606 -27.432 1.00 59.00 107 PRO A N 1
ATOM 890 C CA . PRO A 1 107 ? 15.481 7.827 -27.426 1.00 59.00 107 PRO A CA 1
ATOM 891 C C . PRO A 1 107 ? 15.109 8.830 -28.539 1.00 59.00 107 PRO A C 1
ATOM 893 O O . PRO A 1 107 ? 15.354 10.024 -28.389 1.00 59.00 107 PRO A O 1
ATOM 896 N N . ASP A 1 108 ? 14.466 8.384 -29.625 1.00 57.69 108 ASP A N 1
ATOM 897 C CA . ASP A 1 108 ? 14.194 9.208 -30.818 1.00 57.69 108 ASP A CA 1
ATOM 898 C C . ASP A 1 108 ? 12.939 10.103 -30.730 1.00 57.69 108 ASP A C 1
ATOM 900 O O . ASP A 1 108 ? 12.653 10.868 -31.653 1.00 57.69 108 ASP A O 1
ATOM 904 N N . ASN A 1 109 ? 12.182 10.059 -29.628 1.00 56.22 109 ASN A N 1
ATOM 905 C CA . ASN A 1 109 ? 10.963 10.869 -29.472 1.00 56.22 109 ASN A CA 1
ATOM 906 C C . ASN A 1 109 ? 11.207 12.304 -28.962 1.00 56.22 109 ASN A C 1
ATOM 908 O O . ASN A 1 109 ? 10.248 13.063 -28.838 1.00 56.22 109 ASN A O 1
ATOM 912 N N . GLU A 1 110 ? 12.455 12.701 -28.682 1.00 56.88 110 GLU A N 1
ATOM 913 C CA . GLU A 1 110 ? 12.787 14.075 -28.255 1.00 56.88 110 GLU A CA 1
ATOM 914 C C . GLU A 1 110 ? 13.211 15.010 -29.417 1.00 56.88 110 GLU A C 1
ATOM 916 O O . GLU A 1 110 ? 13.313 16.212 -29.201 1.00 56.88 110 GLU A O 1
ATOM 921 N N . ASN A 1 111 ? 13.352 14.519 -30.662 1.00 48.91 111 ASN A N 1
ATOM 922 C CA . ASN A 1 111 ? 13.805 15.316 -31.826 1.00 48.91 111 ASN A CA 1
ATOM 923 C C . ASN A 1 111 ? 12.763 15.482 -32.956 1.00 48.91 111 ASN A C 1
ATOM 925 O O . ASN A 1 111 ? 13.107 15.506 -34.139 1.00 48.91 111 ASN A O 1
ATOM 929 N N . ARG A 1 112 ? 11.475 15.613 -32.624 1.00 50.88 112 ARG A N 1
ATOM 930 C CA . ARG A 1 112 ? 10.447 16.061 -33.584 1.00 50.88 112 ARG A CA 1
ATOM 931 C C . ARG A 1 112 ? 9.692 17.266 -33.032 1.00 50.88 112 ARG A C 1
ATOM 933 O O . ARG A 1 112 ? 8.580 17.116 -32.539 1.00 50.88 112 ARG A O 1
ATOM 940 N N . ASN A 1 113 ? 10.318 18.435 -33.115 1.00 45.81 113 ASN A N 1
ATOM 941 C CA . ASN A 1 113 ? 9.662 19.743 -33.118 1.00 45.81 113 ASN A CA 1
ATOM 942 C C . ASN A 1 113 ? 10.391 20.653 -34.101 1.00 45.81 113 ASN A C 1
ATOM 944 O O . ASN A 1 113 ? 11.641 20.650 -34.060 1.00 45.81 113 ASN A O 1
#